Protein AF-A0A8H6M1M1-F1 (afdb_monomer)

pLDDT: mean 76.58, std 13.04, range [40.81, 93.38]

Secondary structure (DSSP, 8-state):
----TT----TTT---PPTT--HHHHHHHHHHHHHHHHHHHHHHHHHHHHHHHHHHHHHHHHH---TTS-HHHHHHHHHHHHHHHHHHHHHHHHHHHHHHHHHH-TT-TTHHHHHHHHTTTSHHHHHHHHHHHHHHHHHHHHHHHHHHHHGGG-TTGGGTTHHHHHHHHHHHH--

Mean predicted aligned error: 11.09 Å

Nearest PDB structures (foldseek):
  1wdz-assembly1_A  TM=4.365E-01  e=2.171E+00  Homo sapiens
  2v0o-assembly2_C  TM=3.452E-01  e=2.414E+00  Homo sapiens

Sequence (175 aa):
MSTLNHLRRDKATGSYKLPNVPPEIYDDYVMETIGIVLGLILYGIAFSLFTSCLRSLFKSLKQNGTVGRSRPKLLHLVYVCLIFAVGTMYSFSGIWILVYLRLEYPMYPGGPLGWEFVHYNWPIMTLGNVGFTLTAWLSDGFMLYRCFVVYNEESRIRTVLILPGLLYLASLSSS

Radius of gyration: 23.01 Å; Cα contacts (8 Å, |Δi|>4): 84; chains: 1; bounding box: 66×28×59 Å

Solvent-accessible surface area (backbone atoms only — not comparable to full-atom values): 10170 Å² total; per-residue (Å²): 145,87,81,75,82,81,72,72,74,49,88,88,70,82,54,92,69,68,87,91,61,58,68,68,53,52,51,52,53,50,54,52,51,51,50,52,52,54,50,50,54,54,48,52,52,52,50,52,53,49,54,51,52,51,51,54,46,54,53,50,55,74,71,46,91,59,81,84,80,46,60,72,61,51,53,54,46,55,52,53,51,49,45,49,53,38,45,50,50,21,55,49,31,53,53,50,51,56,52,49,41,60,72,76,45,74,79,41,78,69,32,73,66,39,48,46,68,75,46,47,85,37,70,57,51,43,45,25,57,51,20,51,52,52,37,51,53,50,51,55,50,50,55,50,50,52,52,52,66,70,47,69,83,44,82,80,58,53,64,64,52,47,57,62,52,49,50,50,54,49,57,66,71,75,109

Foldseek 3Di:
DPDPPLQPDPPPPSDSDRPPADVVLVVVLVVLVVVLVVLVVVLVVLVVVLVVLVVVVVVVCVVDPDPPPCVVSVVVNVLSVVLNVLSVLLSVLSVVLSVCCVPPPSPPVPHSVVVCVVCVVPPSNVSNVVSVLVNVLSVLVVVLVVVCVVCVVPPVCVVVSVVSVVVSVVSVVVD

Organism: NCBI:txid980116

Structure (mmCIF, N/CA/C/O backbone):
data_AF-A0A8H6M1M1-F1
#
_entry.id   AF-A0A8H6M1M1-F1
#
loop_
_atom_site.group_PDB
_atom_site.id
_atom_site.type_symbol
_atom_site.label_atom_id
_atom_site.label_alt_id
_atom_site.label_comp_id
_atom_site.label_asym_id
_atom_site.label_entity_id
_atom_site.label_seq_id
_atom_site.pdbx_PDB_ins_code
_atom_site.Cartn_x
_atom_site.Cartn_y
_atom_site.Cartn_z
_atom_site.occupancy
_atom_site.B_iso_or_equiv
_atom_site.auth_seq_id
_atom_site.auth_comp_id
_atom_site.auth_asym_id
_atom_site.auth_atom_id
_atom_site.pdbx_PDB_model_num
ATOM 1 N N . MET A 1 1 ? 35.465 -15.275 -15.854 1.00 40.81 1 MET A N 1
ATOM 2 C CA . MET A 1 1 ? 35.856 -13.982 -15.245 1.00 40.81 1 MET A CA 1
ATOM 3 C C . MET A 1 1 ? 36.006 -12.932 -16.357 1.00 40.81 1 MET A C 1
ATOM 5 O O . MET A 1 1 ? 37.102 -12.471 -16.621 1.00 40.81 1 MET A O 1
ATOM 9 N N . SER A 1 2 ? 34.925 -12.638 -17.099 1.00 47.69 2 SER A N 1
ATOM 10 C CA . SER A 1 2 ? 34.962 -11.794 -18.318 1.00 47.69 2 SER A CA 1
ATOM 11 C C . SER A 1 2 ? 33.583 -11.188 -18.640 1.00 47.69 2 SER A C 1
ATOM 13 O O . SER A 1 2 ? 33.109 -11.252 -19.768 1.00 47.69 2 SER A O 1
ATOM 15 N N . THR A 1 3 ? 32.894 -10.646 -17.636 1.00 49.25 3 THR A N 1
ATOM 16 C CA . THR A 1 3 ? 31.545 -10.054 -17.787 1.00 49.25 3 THR A CA 1
ATOM 17 C C . THR A 1 3 ? 31.433 -8.640 -17.204 1.00 49.25 3 THR A C 1
ATOM 19 O O . THR A 1 3 ? 30.349 -8.075 -17.164 1.00 49.25 3 THR A O 1
ATOM 22 N N . LEU A 1 4 ? 32.550 -8.022 -16.797 1.00 50.59 4 LEU A N 1
ATOM 23 C CA . LEU A 1 4 ? 32.571 -6.687 -16.172 1.00 50.59 4 LEU A CA 1
ATOM 24 C C . LEU A 1 4 ? 32.959 -5.535 -17.118 1.00 50.59 4 LEU A C 1
ATOM 26 O O . LEU A 1 4 ? 33.019 -4.389 -16.684 1.00 50.59 4 LEU A O 1
ATOM 30 N N . ASN A 1 5 ? 33.188 -5.796 -18.409 1.00 47.62 5 ASN A N 1
ATOM 31 C CA . ASN A 1 5 ? 33.683 -4.777 -19.350 1.00 47.62 5 ASN A CA 1
ATOM 32 C C . ASN A 1 5 ? 32.588 -3.972 -20.076 1.00 47.62 5 ASN A C 1
ATOM 34 O O . ASN A 1 5 ? 32.915 -3.067 -20.840 1.00 47.62 5 ASN A O 1
ATOM 38 N N . HIS A 1 6 ? 31.302 -4.245 -19.831 1.00 50.50 6 HIS A N 1
ATOM 39 C CA . HIS A 1 6 ? 30.196 -3.507 -20.465 1.00 50.50 6 HIS A CA 1
ATOM 40 C C . HIS A 1 6 ? 29.705 -2.298 -19.653 1.00 50.50 6 HIS A C 1
ATOM 42 O O . HIS A 1 6 ? 28.944 -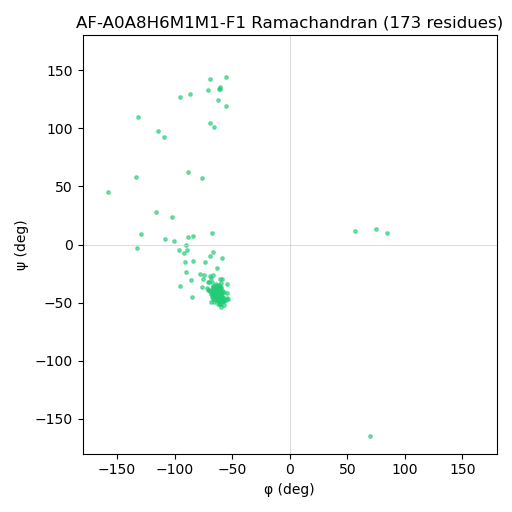1.483 -20.167 1.00 50.50 6 HIS A O 1
ATOM 48 N N . LEU A 1 7 ? 30.194 -2.112 -18.422 1.00 49.62 7 LEU A N 1
ATOM 49 C CA . LEU A 1 7 ? 29.954 -0.910 -17.618 1.00 49.62 7 LEU A CA 1
ATOM 50 C C . LEU A 1 7 ? 31.027 0.148 -17.922 1.00 49.62 7 LEU A C 1
ATOM 52 O O . LEU A 1 7 ? 31.831 0.520 -17.064 1.00 49.62 7 LEU A O 1
ATOM 56 N N . ARG A 1 8 ? 31.085 0.620 -19.175 1.00 49.84 8 ARG A N 1
ATOM 57 C CA . ARG A 1 8 ? 31.913 1.779 -19.534 1.00 49.84 8 ARG A CA 1
ATOM 58 C C . ARG A 1 8 ? 31.332 2.999 -18.812 1.00 49.84 8 ARG A C 1
ATOM 60 O O . ARG A 1 8 ? 30.321 3.541 -19.233 1.00 49.84 8 ARG A O 1
ATOM 67 N N . ARG A 1 9 ? 31.964 3.406 -17.703 1.00 43.25 9 ARG A N 1
ATOM 68 C CA . ARG A 1 9 ? 31.647 4.660 -17.001 1.00 43.25 9 ARG A CA 1
ATOM 69 C C . ARG A 1 9 ? 31.749 5.829 -17.978 1.00 43.25 9 ARG A C 1
ATOM 71 O O . ARG A 1 9 ? 32.854 6.125 -18.440 1.00 43.25 9 ARG A O 1
ATOM 78 N N . ASP A 1 10 ? 30.655 6.552 -18.186 1.00 47.62 10 ASP A N 1
ATOM 79 C CA . ASP A 1 10 ? 30.733 7.920 -18.685 1.00 47.62 10 ASP A CA 1
ATOM 80 C C . ASP A 1 10 ? 31.330 8.800 -17.585 1.00 47.62 10 ASP A C 1
ATOM 82 O O . ASP A 1 10 ? 30.708 9.120 -16.568 1.00 47.62 10 ASP A O 1
ATOM 86 N N . LYS A 1 11 ? 32.603 9.157 -17.770 1.00 48.34 11 LYS A N 1
ATOM 87 C CA . LYS A 1 11 ? 33.399 9.918 -16.796 1.00 48.34 11 LYS A CA 1
ATOM 88 C C . LYS A 1 11 ? 32.905 11.360 -16.588 1.00 48.34 11 LYS A C 1
ATOM 90 O O . LYS A 1 11 ? 33.425 12.031 -15.706 1.00 48.34 11 LYS A O 1
ATOM 95 N N . ALA A 1 12 ? 31.922 11.824 -17.361 1.00 54.19 12 ALA A N 1
ATOM 96 C CA . ALA A 1 12 ? 31.403 13.190 -17.299 1.00 54.19 12 ALA A CA 1
ATOM 97 C C . ALA A 1 12 ? 30.235 13.381 -16.310 1.00 54.19 12 ALA A C 1
ATOM 99 O O . ALA A 1 12 ? 30.027 14.491 -15.836 1.00 54.19 12 ALA A O 1
ATOM 100 N N . THR A 1 13 ? 29.481 12.328 -15.976 1.00 51.16 13 THR A N 1
ATOM 101 C CA . THR A 1 13 ? 28.237 12.450 -15.181 1.00 51.16 13 THR A CA 1
ATOM 102 C C . THR A 1 13 ? 28.130 11.462 -14.023 1.00 51.16 13 THR A C 1
ATOM 104 O O . THR A 1 13 ? 27.149 11.506 -13.283 1.00 51.16 13 THR A O 1
ATOM 107 N N . GLY A 1 14 ? 29.095 10.546 -13.856 1.00 50.59 14 GLY A N 1
ATOM 108 C CA . GLY A 1 14 ? 29.078 9.541 -12.780 1.00 50.59 14 GLY A CA 1
ATOM 109 C C . GLY A 1 14 ? 27.824 8.653 -12.766 1.00 50.59 14 GLY A C 1
ATOM 110 O O . GLY A 1 14 ? 27.587 7.944 -11.793 1.00 50.59 14 GLY A O 1
ATOM 111 N N . SER A 1 15 ? 27.014 8.706 -13.826 1.00 52.22 15 SER A N 1
ATOM 112 C CA . SER A 1 15 ? 25.695 8.091 -13.890 1.00 52.22 15 SER A CA 1
ATOM 113 C C . SER A 1 15 ? 25.790 6.717 -14.534 1.00 52.22 15 SER A C 1
ATOM 115 O O . SER A 1 15 ? 26.299 6.573 -15.644 1.00 52.22 15 SER A O 1
ATOM 117 N N . TYR A 1 16 ? 25.256 5.707 -13.851 1.00 55.97 16 TYR A N 1
ATOM 118 C CA . TYR A 1 16 ? 25.101 4.345 -14.362 1.00 55.97 16 TYR A CA 1
ATOM 119 C C . TYR A 1 16 ? 23.918 4.265 -15.339 1.00 55.97 16 TYR A C 1
ATOM 121 O O . TYR A 1 16 ? 22.963 3.521 -15.122 1.00 55.97 16 TYR A O 1
ATOM 129 N N . LYS A 1 17 ? 23.941 5.072 -16.406 1.00 60.94 17 LYS A N 1
ATOM 130 C CA . LYS A 1 17 ? 22.958 4.948 -17.485 1.00 60.94 17 LYS A CA 1
ATOM 131 C C . LYS A 1 17 ? 23.254 3.667 -18.263 1.00 60.94 17 LYS A C 1
ATOM 133 O O . LYS A 1 17 ? 24.407 3.386 -18.588 1.00 60.94 17 LYS A O 1
ATOM 138 N N . LEU A 1 18 ? 22.219 2.869 -18.525 1.00 61.91 18 LEU A N 1
ATOM 139 C CA . LEU A 1 18 ? 22.353 1.701 -19.394 1.00 61.91 18 LEU A CA 1
ATOM 140 C C . LEU A 1 18 ? 22.769 2.181 -20.799 1.00 61.91 18 LEU A C 1
ATOM 142 O O . LEU A 1 18 ? 22.172 3.140 -21.297 1.00 61.91 18 LEU A O 1
ATOM 146 N N . PRO A 1 19 ? 23.764 1.549 -21.447 1.00 62.16 19 PRO A N 1
ATOM 147 C CA . PRO A 1 19 ? 24.148 1.915 -22.804 1.00 62.16 19 PRO A CA 1
ATOM 148 C C . PRO A 1 19 ? 22.961 1.709 -23.758 1.00 62.16 19 PRO A C 1
ATOM 150 O O . PRO A 1 19 ? 22.323 0.660 -23.712 1.00 62.16 19 PRO A O 1
ATOM 153 N N . ASN A 1 20 ? 22.707 2.674 -24.648 1.00 66.81 20 ASN A N 1
ATOM 154 C CA . ASN A 1 20 ? 21.708 2.619 -25.732 1.00 66.81 20 ASN A CA 1
ATOM 155 C C . ASN A 1 20 ? 20.221 2.766 -25.347 1.00 66.81 20 ASN A C 1
ATOM 157 O O . ASN A 1 20 ? 19.370 2.525 -26.200 1.00 66.81 20 ASN A O 1
ATOM 161 N N . VAL A 1 21 ? 19.887 3.198 -24.126 1.00 70.38 21 VAL A N 1
ATOM 162 C CA . VAL A 1 21 ? 18.492 3.517 -23.762 1.00 70.38 21 VAL A CA 1
ATOM 163 C C . VAL A 1 21 ? 18.168 4.972 -24.145 1.00 70.38 21 VAL A C 1
ATOM 165 O O . VAL A 1 21 ? 18.939 5.864 -23.772 1.00 70.38 21 VAL A O 1
ATOM 168 N N . PRO A 1 22 ? 17.058 5.245 -24.864 1.00 76.31 22 PRO A N 1
ATOM 169 C CA . PRO A 1 22 ? 16.598 6.605 -25.139 1.00 76.31 22 PRO A CA 1
ATOM 170 C C . PRO A 1 22 ? 16.413 7.404 -23.840 1.00 76.31 22 PRO A C 1
ATOM 172 O O . PRO A 1 22 ? 15.967 6.834 -22.840 1.00 76.31 22 PRO A O 1
ATOM 175 N N . PRO A 1 23 ? 16.712 8.715 -23.827 1.00 73.69 23 PRO A N 1
ATOM 176 C CA . PRO A 1 23 ? 16.559 9.538 -22.628 1.00 73.69 23 PRO A CA 1
ATOM 177 C C . PRO A 1 23 ? 15.114 9.562 -22.105 1.00 73.69 23 PRO A C 1
ATOM 179 O O . PRO A 1 23 ? 14.927 9.539 -20.897 1.00 73.69 23 PRO A O 1
ATOM 182 N N . GLU A 1 24 ? 14.118 9.497 -22.993 1.00 76.81 24 GLU A N 1
ATOM 183 C CA . GLU A 1 24 ? 12.690 9.465 -22.636 1.00 76.81 24 GLU A CA 1
ATOM 184 C C . GLU A 1 24 ? 12.345 8.257 -21.752 1.00 76.81 24 GLU A C 1
ATOM 186 O O . GLU A 1 24 ? 11.813 8.409 -20.659 1.00 76.81 24 GLU A O 1
ATOM 191 N N . ILE A 1 25 ? 12.768 7.058 -22.163 1.00 76.88 25 ILE A N 1
ATOM 192 C CA . ILE A 1 25 ? 12.544 5.825 -21.397 1.00 76.88 25 ILE A CA 1
ATOM 193 C C . ILE A 1 25 ? 13.280 5.879 -20.048 1.00 76.88 25 ILE A C 1
ATOM 195 O O . ILE A 1 25 ? 12.819 5.331 -19.049 1.00 76.88 25 ILE A O 1
ATOM 199 N N . TYR A 1 26 ? 14.451 6.520 -19.999 1.00 77.81 26 TYR A N 1
ATOM 200 C CA . TYR A 1 26 ? 15.200 6.671 -18.754 1.00 77.81 26 TYR A CA 1
ATOM 201 C C . TYR A 1 26 ? 14.466 7.558 -17.743 1.00 77.81 26 TYR A C 1
ATOM 203 O O . TYR A 1 26 ? 14.431 7.211 -16.561 1.00 77.81 26 TYR A O 1
ATOM 211 N N . ASP A 1 27 ? 13.887 8.668 -18.199 1.00 81.50 27 ASP A N 1
ATOM 212 C CA . ASP A 1 27 ? 13.136 9.580 -17.341 1.00 81.50 27 ASP A CA 1
ATOM 213 C C . ASP A 1 27 ? 11.876 8.898 -16.782 1.00 81.5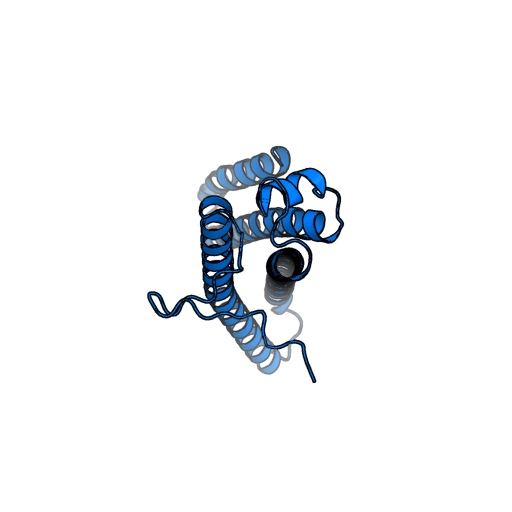0 27 ASP A C 1
ATOM 215 O O . ASP A 1 27 ? 11.604 9.034 -15.586 1.00 81.50 27 ASP A O 1
ATOM 219 N N . ASP A 1 28 ? 11.201 8.055 -17.573 1.00 80.94 28 ASP A N 1
ATOM 220 C CA . ASP A 1 28 ? 10.067 7.239 -17.109 1.00 80.94 28 ASP A CA 1
ATOM 221 C C . ASP A 1 28 ? 10.453 6.333 -15.927 1.00 80.94 28 ASP A C 1
ATOM 223 O O . ASP A 1 28 ? 9.806 6.354 -14.878 1.00 80.94 28 ASP A O 1
ATOM 227 N N . TYR A 1 29 ? 11.569 5.600 -16.038 1.00 81.69 29 TYR A N 1
ATOM 228 C CA . TYR A 1 29 ? 12.062 4.751 -14.945 1.00 81.69 29 TYR A CA 1
ATOM 229 C C . TYR A 1 29 ? 12.404 5.547 -13.679 1.00 81.69 29 TYR A C 1
ATOM 231 O O . TYR A 1 29 ? 12.233 5.048 -12.563 1.00 81.69 29 TYR A O 1
ATOM 239 N N . VAL A 1 30 ? 12.934 6.765 -13.830 1.00 84.56 30 VAL A N 1
ATOM 240 C CA . VAL A 1 30 ? 13.262 7.629 -12.689 1.00 84.56 30 VAL A CA 1
ATOM 241 C C . VAL A 1 30 ? 11.984 8.062 -11.976 1.00 84.56 30 VAL A C 1
ATOM 243 O O . VAL A 1 30 ? 11.915 7.944 -10.751 1.00 84.56 30 VAL A O 1
ATOM 246 N N . MET A 1 31 ? 10.969 8.505 -12.719 1.00 85.12 31 MET A N 1
ATOM 247 C CA . MET A 1 31 ? 9.690 8.931 -12.144 1.00 85.12 31 MET A CA 1
ATOM 248 C C . MET A 1 31 ? 8.975 7.780 -11.430 1.00 85.12 31 MET A C 1
ATOM 250 O O . MET A 1 31 ? 8.512 7.954 -10.301 1.00 85.12 31 MET A O 1
ATOM 254 N N . GLU A 1 32 ? 8.960 6.590 -12.031 1.00 85.19 32 GLU A N 1
ATOM 255 C CA . GLU A 1 32 ? 8.373 5.390 -11.430 1.00 85.19 32 GLU A CA 1
ATOM 256 C C . GLU A 1 32 ? 9.100 4.997 -10.134 1.00 85.19 32 GLU A C 1
ATOM 258 O O . GLU A 1 32 ? 8.476 4.784 -9.092 1.00 85.19 32 GLU A O 1
ATOM 263 N N . THR A 1 33 ? 10.437 5.007 -10.152 1.00 87.69 33 THR A N 1
ATOM 264 C CA . THR A 1 33 ? 11.248 4.695 -8.966 1.00 87.69 33 THR A CA 1
ATOM 265 C C . THR A 1 33 ? 10.985 5.686 -7.832 1.00 87.69 33 THR A C 1
ATOM 267 O O . THR A 1 33 ? 10.814 5.279 -6.681 1.00 87.69 33 THR A O 1
ATOM 270 N N . ILE A 1 34 ? 10.926 6.988 -8.134 1.00 90.75 34 ILE A N 1
ATOM 271 C CA . ILE A 1 34 ? 10.617 8.025 -7.139 1.00 90.75 34 ILE A CA 1
ATOM 272 C C . ILE A 1 34 ? 9.223 7.792 -6.546 1.00 90.75 34 ILE A C 1
ATOM 274 O O . ILE A 1 34 ? 9.065 7.859 -5.325 1.00 90.75 34 ILE A O 1
ATOM 278 N N . GLY A 1 35 ? 8.234 7.463 -7.381 1.00 88.06 35 GLY A N 1
ATOM 279 C CA . GLY A 1 35 ? 6.876 7.143 -6.945 1.00 88.06 35 GLY A CA 1
ATOM 280 C C . GLY A 1 35 ? 6.828 5.971 -5.963 1.00 88.06 35 GLY A C 1
ATOM 281 O O . GLY A 1 35 ? 6.237 6.091 -4.888 1.00 88.06 35 GLY A O 1
ATOM 282 N N . ILE A 1 36 ? 7.512 4.865 -6.273 1.00 89.19 36 ILE A N 1
ATOM 283 C CA . ILE A 1 36 ? 7.561 3.686 -5.394 1.00 89.19 36 ILE A CA 1
ATOM 284 C C . ILE A 1 36 ? 8.299 3.988 -4.083 1.00 89.19 36 ILE A C 1
ATOM 286 O O . ILE A 1 36 ? 7.849 3.566 -3.016 1.00 89.19 36 ILE A O 1
ATOM 290 N N . VAL A 1 37 ? 9.391 4.759 -4.116 1.00 91.69 37 VAL A N 1
ATOM 291 C CA . VAL A 1 37 ? 10.116 5.168 -2.898 1.00 91.69 37 VAL A CA 1
ATOM 292 C C . VAL A 1 37 ? 9.245 6.052 -2.003 1.00 91.69 37 VAL A C 1
ATOM 294 O O . VAL A 1 37 ? 9.190 5.831 -0.792 1.00 91.69 37 VAL A O 1
ATOM 297 N N . LEU A 1 38 ? 8.520 7.016 -2.577 1.00 92.44 38 LEU A N 1
ATOM 298 C CA . LEU A 1 38 ? 7.556 7.830 -1.832 1.00 92.44 38 LEU A CA 1
ATOM 299 C C . LEU A 1 38 ? 6.439 6.964 -1.234 1.00 92.44 38 LEU A C 1
ATOM 301 O O . LEU A 1 38 ? 6.114 7.108 -0.053 1.00 92.44 38 LEU A O 1
ATOM 305 N N . GLY A 1 39 ? 5.908 6.017 -2.011 1.00 88.81 39 GLY A N 1
ATOM 306 C CA . GLY A 1 39 ? 4.931 5.035 -1.542 1.00 88.81 39 GLY A CA 1
ATOM 307 C C . GLY A 1 39 ? 5.446 4.206 -0.362 1.00 88.81 39 GLY A C 1
ATOM 308 O O . GLY A 1 39 ? 4.727 4.018 0.618 1.00 88.81 39 GLY A O 1
ATOM 309 N N . LEU A 1 40 ? 6.714 3.787 -0.391 1.00 89.25 40 LEU A N 1
ATOM 310 C CA . LEU A 1 40 ? 7.348 3.038 0.698 1.00 89.25 40 LEU A CA 1
ATOM 311 C C . LEU A 1 40 ? 7.506 3.855 1.981 1.00 89.25 40 LEU A C 1
ATOM 313 O O . LEU A 1 40 ? 7.304 3.325 3.076 1.00 89.25 40 LEU A O 1
ATOM 317 N N . ILE A 1 41 ? 7.828 5.145 1.867 1.00 93.38 41 ILE A N 1
ATOM 318 C CA . ILE A 1 41 ? 7.897 6.046 3.025 1.00 93.38 41 ILE A CA 1
ATOM 319 C C . ILE A 1 41 ? 6.518 6.145 3.686 1.00 93.38 41 ILE A C 1
ATOM 321 O O . ILE A 1 41 ? 6.396 5.972 4.902 1.00 93.38 41 ILE A O 1
ATOM 325 N N . LEU A 1 42 ? 5.467 6.356 2.889 1.00 89.12 42 LEU A N 1
ATOM 326 C CA . LEU A 1 42 ? 4.090 6.410 3.383 1.00 89.12 42 LEU A CA 1
ATOM 327 C C . LEU A 1 42 ? 3.646 5.071 3.990 1.00 89.12 42 LEU A C 1
ATOM 329 O O . LEU A 1 42 ? 3.018 5.048 5.052 1.00 89.12 42 LEU A O 1
ATOM 333 N N . TYR A 1 43 ? 4.038 3.950 3.383 1.00 89.31 43 TYR A N 1
ATOM 334 C CA . TYR A 1 43 ? 3.801 2.615 3.928 1.00 89.31 43 TYR A CA 1
ATOM 335 C C . TYR A 1 43 ? 4.466 2.422 5.303 1.00 89.31 43 TYR A C 1
ATOM 337 O O . TYR A 1 43 ? 3.862 1.845 6.208 1.00 89.31 43 TYR A O 1
ATOM 345 N N . GLY A 1 44 ? 5.665 2.973 5.521 1.00 89.56 44 GLY A N 1
ATOM 346 C CA . GLY A 1 44 ? 6.328 2.964 6.831 1.00 89.56 44 GLY A CA 1
ATOM 347 C C . GLY A 1 44 ? 5.540 3.702 7.925 1.00 89.56 44 GLY A C 1
ATOM 348 O O . GLY A 1 44 ? 5.479 3.252 9.077 1.00 89.56 44 GLY A O 1
ATOM 349 N N . ILE A 1 45 ? 4.869 4.803 7.571 1.00 90.81 45 ILE A N 1
ATOM 350 C CA . ILE A 1 45 ? 3.971 5.524 8.488 1.00 90.81 45 ILE A CA 1
ATOM 351 C C . ILE A 1 45 ? 2.764 4.642 8.828 1.00 90.81 45 ILE A C 1
ATOM 353 O O . ILE A 1 45 ? 2.436 4.471 10.006 1.00 90.81 45 ILE A O 1
ATOM 357 N N . ALA A 1 46 ? 2.148 4.017 7.820 1.00 87.69 46 ALA A N 1
ATOM 358 C CA . ALA A 1 46 ? 1.038 3.087 8.021 1.00 87.69 46 ALA A CA 1
ATOM 359 C C . ALA A 1 46 ? 1.437 1.900 8.920 1.00 87.69 46 ALA A C 1
ATOM 361 O O . ALA A 1 46 ? 0.701 1.537 9.841 1.00 87.69 46 ALA A O 1
A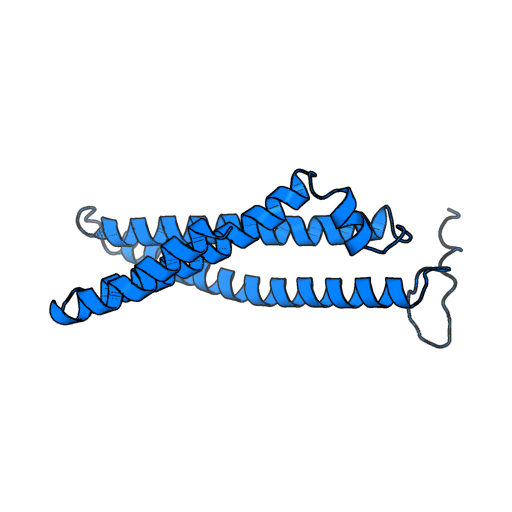TOM 362 N N . PHE A 1 47 ? 2.644 1.355 8.742 1.00 90.31 47 PHE A N 1
ATOM 363 C CA . PHE A 1 47 ? 3.198 0.309 9.604 1.00 90.31 47 PHE A CA 1
ATOM 364 C C . PHE A 1 47 ? 3.380 0.770 11.061 1.00 90.31 47 PHE A C 1
ATOM 366 O O . PHE A 1 47 ? 3.085 0.039 12.011 1.00 90.31 47 PHE A O 1
ATOM 373 N N . SER A 1 48 ? 3.814 2.010 11.273 1.00 92.44 48 SER A N 1
ATOM 374 C CA . SER A 1 48 ? 3.954 2.582 12.619 1.00 92.44 48 SER A CA 1
ATOM 375 C C . SER A 1 48 ? 2.598 2.729 13.325 1.00 92.44 48 SER A C 1
ATOM 377 O O . SER A 1 48 ? 2.471 2.440 14.521 1.00 92.44 48 SER A O 1
ATOM 379 N N . LEU A 1 49 ? 1.549 3.103 12.586 1.00 85.75 49 LEU A N 1
ATOM 380 C CA . LEU A 1 49 ? 0.177 3.141 13.103 1.00 85.75 49 LEU A CA 1
ATOM 381 C C . LEU A 1 49 ? -0.341 1.735 13.430 1.00 85.75 49 LEU A C 1
ATOM 383 O O . LEU A 1 49 ? -0.925 1.531 14.499 1.00 85.75 49 LEU A O 1
ATOM 387 N N . PHE A 1 50 ? -0.062 0.758 12.562 1.00 89.06 50 PHE A N 1
ATOM 388 C CA . PHE A 1 50 ? -0.398 -0.649 12.779 1.00 89.06 50 PHE A CA 1
ATOM 389 C C . PHE A 1 50 ? 0.216 -1.178 14.081 1.00 89.06 50 PHE A C 1
ATOM 391 O O . PHE A 1 50 ? -0.495 -1.685 14.952 1.00 89.06 50 PHE A O 1
ATOM 398 N N . THR A 1 51 ? 1.524 -0.987 14.274 1.00 89.25 51 THR A N 1
ATOM 399 C CA . THR A 1 51 ? 2.217 -1.437 15.493 1.00 89.25 51 THR A CA 1
ATOM 400 C C . THR A 1 51 ? 1.711 -0.727 16.751 1.00 89.25 51 THR A C 1
ATOM 402 O O . THR A 1 51 ? 1.589 -1.356 17.804 1.00 89.25 51 THR A O 1
ATOM 405 N N . SER A 1 52 ? 1.355 0.556 16.658 1.00 88.50 52 SER A N 1
ATOM 406 C CA . SER A 1 52 ? 0.767 1.313 17.769 1.00 88.50 52 SER A CA 1
ATOM 407 C C . SER A 1 52 ? -0.606 0.764 18.175 1.00 88.50 52 SER A C 1
ATOM 409 O O . SER A 1 52 ? -0.862 0.550 19.365 1.00 88.50 52 SER A O 1
ATOM 411 N N . CYS A 1 53 ? -1.463 0.455 17.197 1.00 83.94 53 CYS A N 1
ATOM 412 C CA . CYS A 1 53 ? -2.762 -0.181 17.433 1.00 83.94 53 CYS A CA 1
ATOM 413 C C . CYS A 1 53 ? -2.598 -1.573 18.055 1.00 83.94 53 CYS A C 1
ATOM 415 O O . CYS A 1 53 ? -3.266 -1.899 19.039 1.00 83.94 53 CYS A O 1
ATOM 417 N N . LEU A 1 54 ? -1.650 -2.359 17.540 1.00 84.94 54 LEU A N 1
ATOM 418 C CA . LEU A 1 54 ? -1.344 -3.696 18.035 1.00 84.94 54 LEU A CA 1
ATOM 419 C C . LEU A 1 54 ? -0.886 -3.659 19.504 1.00 84.94 54 LEU A C 1
ATOM 421 O O . LEU A 1 54 ? -1.403 -4.400 20.340 1.00 84.94 54 LEU A O 1
ATOM 425 N N . ARG A 1 55 ? 0.026 -2.741 19.856 1.00 86.88 55 ARG A N 1
ATOM 426 C CA . ARG A 1 55 ? 0.491 -2.541 21.242 1.00 86.88 55 ARG A CA 1
ATOM 427 C C . ARG A 1 55 ? -0.645 -2.133 22.178 1.00 86.88 55 ARG A C 1
ATOM 429 O O . ARG A 1 55 ? -0.747 -2.672 23.280 1.00 86.88 55 ARG A O 1
ATOM 436 N N . SER A 1 56 ? -1.500 -1.203 21.751 1.00 80.62 56 SER A N 1
ATOM 437 C CA . SER A 1 56 ? -2.662 -0.754 22.530 1.00 80.62 56 SER A CA 1
ATOM 438 C C . SER A 1 56 ? -3.640 -1.901 22.808 1.00 80.62 56 SER A C 1
ATOM 440 O O . SER A 1 56 ? -4.147 -2.046 23.929 1.00 80.62 56 SER A O 1
ATOM 442 N N . LEU A 1 57 ? -3.844 -2.781 21.823 1.00 76.19 57 LEU A N 1
ATOM 443 C CA . LEU A 1 57 ? -4.663 -3.972 21.997 1.00 76.19 57 LEU A CA 1
ATOM 444 C C . LEU A 1 57 ? -4.015 -4.974 22.952 1.00 76.19 57 LEU A C 1
ATOM 446 O O . LEU A 1 57 ? -4.682 -5.416 23.882 1.00 76.19 57 LEU A O 1
ATOM 450 N N . PHE A 1 58 ? -2.736 -5.312 22.771 1.00 80.69 58 PHE A N 1
ATOM 451 C CA . PHE A 1 58 ? -2.043 -6.240 23.671 1.00 80.69 58 PHE A CA 1
ATOM 452 C C . PHE A 1 58 ? -2.047 -5.741 25.117 1.00 80.69 58 PHE A C 1
ATOM 454 O O . PHE A 1 58 ? -2.279 -6.522 26.040 1.00 80.69 58 PHE A O 1
ATOM 461 N N . LYS A 1 59 ? -1.878 -4.430 25.327 1.00 81.00 59 LYS A N 1
ATOM 462 C CA . LYS A 1 59 ? -2.013 -3.810 26.651 1.00 81.00 59 LYS A CA 1
ATOM 463 C C . LYS A 1 59 ? -3.436 -3.956 27.201 1.00 81.00 59 LYS A C 1
ATOM 465 O O . LYS A 1 59 ? -3.599 -4.339 28.356 1.00 81.00 59 LYS A O 1
ATOM 470 N N . SER A 1 60 ? -4.452 -3.722 26.368 1.00 70.56 60 SER A N 1
ATOM 471 C CA . SER A 1 60 ? -5.866 -3.884 26.740 1.00 70.56 60 SER A CA 1
ATOM 472 C C . SER A 1 60 ? -6.236 -5.340 27.058 1.00 70.56 60 SER A C 1
ATOM 474 O O . SER A 1 60 ? -6.997 -5.579 27.990 1.00 70.56 60 SER A O 1
ATOM 476 N N . LEU A 1 61 ? -5.689 -6.310 26.318 1.00 71.25 61 LEU A N 1
ATOM 477 C CA . LEU A 1 61 ? -5.884 -7.745 26.548 1.00 71.25 61 LEU A CA 1
ATOM 478 C C . LEU A 1 61 ? -5.203 -8.206 27.839 1.00 71.25 61 LEU A C 1
ATOM 480 O O . LEU A 1 61 ? -5.785 -8.973 28.596 1.00 71.25 61 LEU A O 1
ATOM 484 N N . LYS A 1 62 ? -3.996 -7.700 28.124 1.00 75.81 62 LYS A N 1
ATOM 485 C CA . LYS A 1 62 ? -3.266 -8.012 29.360 1.00 75.81 62 LYS A CA 1
ATOM 486 C C . LYS A 1 62 ? -3.945 -7.432 30.608 1.00 75.81 62 LYS A C 1
ATOM 488 O O . LYS A 1 62 ? -3.839 -8.022 31.675 1.00 75.81 62 LYS A O 1
ATOM 493 N N . GLN A 1 63 ? -4.611 -6.280 30.490 1.00 69.12 63 GLN A N 1
ATOM 494 C CA . GLN A 1 63 ? -5.281 -5.610 31.614 1.00 69.12 63 GLN A CA 1
ATOM 495 C C . GLN A 1 63 ? -6.715 -6.105 31.868 1.00 69.12 63 GLN A C 1
ATOM 497 O O . GLN A 1 63 ? -7.142 -6.113 33.018 1.00 69.12 63 GLN A O 1
ATOM 502 N N . ASN A 1 64 ? -7.448 -6.550 30.841 1.00 55.97 64 ASN A N 1
ATOM 503 C CA . ASN A 1 64 ? -8.823 -7.040 30.984 1.00 55.97 64 ASN A CA 1
ATOM 504 C C . ASN A 1 64 ? -8.901 -8.561 30.784 1.00 55.97 64 ASN A C 1
ATOM 506 O O . ASN A 1 64 ? -9.149 -9.036 29.678 1.00 55.97 64 ASN A O 1
ATOM 510 N N . GLY A 1 65 ? -8.808 -9.325 31.877 1.00 56.16 65 GLY A N 1
ATOM 511 C CA . GLY A 1 65 ? -9.138 -10.760 31.921 1.00 56.16 65 GLY A CA 1
ATOM 512 C C . GLY A 1 65 ? -10.633 -11.088 31.738 1.00 56.16 65 GLY A C 1
ATOM 513 O O . GLY A 1 65 ? -11.048 -12.222 31.955 1.00 56.16 65 GLY A O 1
ATOM 514 N N . THR A 1 66 ? -11.469 -10.118 31.356 1.00 47.88 66 THR A N 1
ATOM 515 C CA . THR A 1 66 ? -12.920 -10.266 31.179 1.00 47.88 66 THR A CA 1
ATOM 516 C C . THR A 1 66 ? -13.309 -10.078 29.709 1.00 47.88 66 THR A C 1
ATOM 518 O O . THR A 1 66 ? -13.486 -8.978 29.187 1.00 47.88 66 THR A O 1
ATOM 521 N N . VAL A 1 67 ? -13.469 -11.216 29.033 1.00 54.12 67 VAL A N 1
ATOM 522 C CA . VAL A 1 67 ? -13.718 -11.413 27.589 1.00 54.12 67 VAL A CA 1
ATOM 523 C C . VAL A 1 67 ? -14.997 -10.720 27.059 1.00 54.12 67 VAL A C 1
ATOM 525 O O . VAL A 1 67 ? -15.177 -10.567 25.852 1.00 54.12 67 VAL A O 1
ATOM 528 N N . GLY A 1 68 ? -15.878 -10.221 27.933 1.00 51.03 68 GLY A N 1
ATOM 529 C CA . GLY A 1 68 ? -17.202 -9.707 27.559 1.00 51.03 68 GLY A CA 1
ATOM 530 C C . GLY A 1 68 ? -17.247 -8.330 26.876 1.00 51.03 68 GLY A C 1
ATOM 531 O O . GLY A 1 68 ? -18.137 -8.101 26.062 1.00 51.03 68 GLY A O 1
ATOM 532 N N . ARG A 1 69 ? -16.305 -7.408 27.151 1.00 52.19 69 ARG A N 1
ATOM 533 C CA . ARG A 1 69 ? -16.390 -5.993 26.694 1.00 52.19 69 ARG A CA 1
ATOM 534 C C . ARG A 1 69 ? -15.402 -5.612 25.577 1.00 52.19 69 ARG A C 1
ATOM 536 O O . ARG A 1 69 ? -15.354 -4.458 25.159 1.00 52.19 69 ARG A O 1
ATOM 543 N N . SER A 1 70 ? -14.639 -6.582 25.064 1.00 57.94 70 SER A N 1
ATOM 544 C CA . SER A 1 70 ? -13.558 -6.372 24.078 1.00 57.94 70 SER A CA 1
ATOM 545 C C . SER A 1 70 ? -13.951 -6.597 22.611 1.00 57.94 70 SER A C 1
ATOM 547 O O . SER A 1 70 ? -13.148 -6.315 21.725 1.00 57.94 70 SER A O 1
ATOM 549 N N . ARG A 1 71 ? -15.176 -7.057 22.318 1.00 63.97 71 ARG A N 1
ATOM 550 C CA . ARG A 1 71 ? -15.632 -7.358 20.944 1.00 63.97 71 ARG A CA 1
ATOM 551 C C . ARG A 1 71 ? -15.462 -6.205 19.932 1.00 63.97 71 ARG A C 1
ATOM 553 O O . ARG A 1 71 ? -14.892 -6.468 18.876 1.00 63.97 71 ARG A O 1
ATOM 560 N N . PRO A 1 72 ? -15.840 -4.940 20.220 1.00 69.25 72 PRO A N 1
ATOM 561 C CA . PRO A 1 72 ? -15.657 -3.856 19.246 1.00 69.25 72 PRO A CA 1
ATOM 562 C C . PRO A 1 72 ? -14.177 -3.515 19.003 1.00 69.25 72 PRO A C 1
ATOM 564 O O . PRO A 1 72 ? -13.803 -3.124 17.901 1.00 69.25 72 PRO A O 1
ATOM 567 N N . LYS A 1 73 ? -13.308 -3.722 20.002 1.00 72.31 73 LYS A N 1
ATOM 568 C CA . LYS A 1 73 ? -11.856 -3.507 19.871 1.00 72.31 73 LYS A CA 1
ATOM 569 C C . LYS A 1 73 ? -11.200 -4.581 19.002 1.00 72.31 73 LYS A C 1
ATOM 571 O O . LYS A 1 73 ? -10.301 -4.273 18.228 1.00 72.31 73 LYS A O 1
ATOM 576 N N . LEU A 1 74 ? -11.666 -5.826 19.122 1.00 74.81 74 LEU A N 1
ATOM 577 C CA . LEU A 1 74 ? -11.195 -6.940 18.303 1.00 74.81 74 LEU A CA 1
ATOM 578 C C . LEU A 1 74 ? -11.600 -6.755 16.833 1.00 74.81 74 LEU A C 1
ATOM 580 O O . LEU A 1 74 ? -10.761 -6.918 15.956 1.00 74.81 74 LEU A O 1
ATOM 584 N N . LEU A 1 75 ? -12.851 -6.359 16.571 1.00 78.44 75 LEU A N 1
ATOM 585 C CA . LEU A 1 75 ? -13.328 -6.080 15.210 1.00 78.44 75 LEU A CA 1
ATOM 586 C C . LEU A 1 75 ? -12.515 -4.966 14.541 1.00 78.44 75 LEU A C 1
ATOM 588 O O . LEU A 1 75 ? -12.097 -5.114 13.397 1.00 78.44 75 LEU A O 1
ATOM 592 N N . HIS A 1 76 ? -12.217 -3.892 15.277 1.00 79.19 76 HIS A N 1
ATOM 593 C CA . HIS A 1 76 ? -11.363 -2.818 14.776 1.00 79.19 76 HIS A CA 1
ATOM 594 C C . HIS A 1 76 ? -9.944 -3.305 14.446 1.00 79.19 76 HIS A C 1
ATOM 596 O O . HIS A 1 76 ? -9.378 -2.903 13.436 1.00 79.19 76 HIS A O 1
ATOM 602 N N . LEU A 1 77 ? -9.377 -4.210 15.252 1.00 80.12 77 LEU A N 1
ATOM 603 C CA . LEU A 1 77 ? -8.069 -4.792 14.956 1.00 80.12 77 LEU A CA 1
ATOM 604 C C . LEU A 1 77 ? -8.100 -5.645 13.687 1.00 80.12 77 LEU A C 1
ATOM 606 O O . LEU A 1 77 ? -7.242 -5.468 12.831 1.00 80.12 77 LEU A O 1
ATOM 610 N N . VAL A 1 78 ? -9.071 -6.556 13.564 1.00 83.88 78 VAL A N 1
ATOM 611 C CA . VAL A 1 78 ? -9.206 -7.412 12.374 1.00 83.88 78 VAL A CA 1
ATOM 612 C C . VAL A 1 78 ? -9.282 -6.547 11.118 1.00 83.88 78 VAL A C 1
ATOM 614 O O . VAL A 1 78 ? -8.603 -6.831 10.136 1.00 83.88 78 VAL A O 1
ATOM 617 N N . TYR A 1 79 ? -10.026 -5.444 11.188 1.00 84.88 79 TYR A N 1
ATOM 618 C CA . TYR A 1 79 ? -10.136 -4.485 10.098 1.00 84.88 79 TYR A CA 1
ATOM 619 C C . TYR A 1 79 ? -8.793 -3.829 9.732 1.00 84.88 79 TYR A C 1
ATOM 621 O O . TYR A 1 79 ? -8.407 -3.807 8.566 1.00 84.88 79 TYR A O 1
ATOM 629 N N . VAL A 1 80 ? -8.037 -3.350 10.724 1.00 85.31 80 VAL A N 1
ATOM 630 C CA . VAL A 1 80 ? -6.718 -2.739 10.490 1.00 85.31 80 VAL A CA 1
ATOM 631 C C . VAL A 1 80 ? -5.703 -3.773 9.973 1.00 85.31 80 VAL A C 1
ATOM 633 O O . VAL A 1 80 ? -4.901 -3.450 9.100 1.00 85.31 80 VAL A O 1
ATOM 636 N N . CYS A 1 81 ? -5.754 -5.023 10.446 1.00 87.38 81 CYS A N 1
ATOM 637 C CA . CYS A 1 81 ? -4.933 -6.118 9.918 1.00 87.38 81 CYS A CA 1
ATOM 638 C C . CYS A 1 81 ? -5.247 -6.419 8.447 1.00 87.38 81 CYS A C 1
ATOM 640 O O . CYS A 1 81 ? -4.322 -6.650 7.673 1.00 87.38 81 CYS A O 1
ATOM 642 N N . LEU A 1 82 ? -6.526 -6.405 8.058 1.00 88.62 82 LEU A N 1
ATOM 643 C CA . LEU A 1 82 ? -6.940 -6.611 6.669 1.00 88.62 82 LEU A CA 1
ATOM 644 C C . LEU A 1 82 ? -6.430 -5.491 5.758 1.00 88.62 82 LEU A C 1
ATOM 646 O O . LEU A 1 82 ? -5.817 -5.789 4.737 1.00 88.62 82 LEU A O 1
ATOM 650 N N . ILE A 1 83 ? -6.603 -4.222 6.153 1.00 87.88 83 ILE A N 1
ATOM 651 C CA . ILE A 1 83 ? -6.042 -3.075 5.414 1.00 87.88 83 ILE A CA 1
ATOM 652 C C . ILE A 1 83 ? -4.540 -3.229 5.244 1.00 87.88 83 ILE A C 1
ATOM 654 O O . ILE A 1 83 ? -4.012 -3.046 4.150 1.00 87.88 83 ILE A O 1
ATOM 658 N N . PHE A 1 84 ? -3.854 -3.565 6.336 1.00 89.31 84 PHE A N 1
ATOM 659 C CA . PHE A 1 84 ? -2.412 -3.707 6.320 1.00 89.31 84 PHE A CA 1
ATOM 660 C C . PHE A 1 84 ? -1.978 -4.813 5.353 1.00 89.31 84 PHE A C 1
ATOM 662 O O . PHE A 1 84 ? -1.132 -4.559 4.505 1.00 89.31 84 PHE A O 1
ATOM 669 N N . ALA A 1 85 ? -2.609 -5.991 5.408 1.00 90.88 85 ALA A N 1
ATOM 670 C CA . ALA A 1 85 ? -2.301 -7.106 4.514 1.00 90.88 85 ALA A CA 1
ATOM 671 C C . ALA A 1 85 ? -2.493 -6.743 3.032 1.00 90.88 85 ALA A C 1
ATOM 673 O O . ALA A 1 85 ? -1.605 -7.001 2.219 1.00 90.88 85 ALA A O 1
ATOM 674 N N . VAL A 1 86 ? -3.611 -6.098 2.685 1.00 90.12 86 VAL A N 1
ATOM 675 C CA . VAL A 1 86 ? -3.889 -5.661 1.307 1.00 90.12 86 VAL A CA 1
ATOM 676 C C . VAL A 1 86 ? -2.875 -4.604 0.850 1.00 90.12 86 VAL A C 1
ATOM 678 O O . VAL A 1 86 ? -2.320 -4.715 -0.244 1.00 90.12 86 VAL A O 1
ATOM 681 N N . GLY A 1 87 ? -2.556 -3.628 1.705 1.00 88.88 87 GLY A N 1
ATOM 682 C CA . GLY A 1 87 ? -1.552 -2.601 1.418 1.00 88.88 87 GLY A CA 1
ATOM 683 C C . GLY A 1 87 ? -0.137 -3.167 1.242 1.00 88.88 87 GLY A C 1
ATOM 684 O O . GLY A 1 87 ? 0.617 -2.700 0.383 1.00 88.88 87 GLY A O 1
ATOM 685 N N . THR A 1 88 ? 0.227 -4.209 2.001 1.00 91.19 88 THR A N 1
ATOM 686 C CA . THR A 1 88 ? 1.486 -4.945 1.812 1.00 91.19 88 THR A CA 1
ATOM 687 C C . THR A 1 88 ? 1.523 -5.635 0.452 1.00 91.19 88 THR A C 1
ATOM 689 O O . THR A 1 88 ? 2.533 -5.540 -0.241 1.00 91.19 88 THR A O 1
ATOM 692 N N . MET A 1 89 ? 0.436 -6.303 0.051 1.00 91.12 89 MET A N 1
ATOM 693 C CA . MET A 1 89 ? 0.351 -6.990 -1.244 1.00 91.12 89 MET A CA 1
ATOM 694 C C . MET A 1 89 ? 0.482 -6.012 -2.416 1.00 91.12 89 MET A C 1
ATOM 696 O O . MET A 1 89 ? 1.261 -6.274 -3.328 1.00 91.12 89 MET A O 1
ATOM 700 N N . TYR A 1 90 ? -0.198 -4.863 -2.347 1.00 90.50 90 TYR A N 1
ATOM 701 C CA . TYR A 1 90 ? -0.072 -3.784 -3.331 1.00 90.50 90 TYR 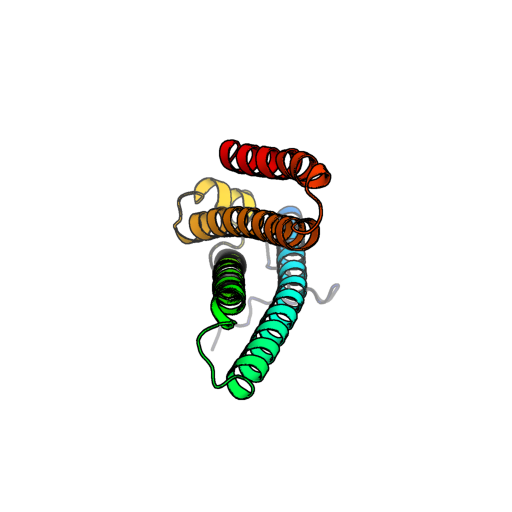A CA 1
ATOM 702 C C . TYR A 1 90 ? 1.376 -3.280 -3.454 1.00 90.50 90 TYR A C 1
ATOM 704 O O . TYR A 1 90 ? 1.939 -3.197 -4.549 1.00 90.50 90 TYR A O 1
ATOM 712 N N . SER A 1 91 ? 2.010 -3.000 -2.313 1.00 90.88 91 SER A N 1
ATOM 713 C CA . SER A 1 91 ? 3.388 -2.494 -2.286 1.00 90.88 91 SER A CA 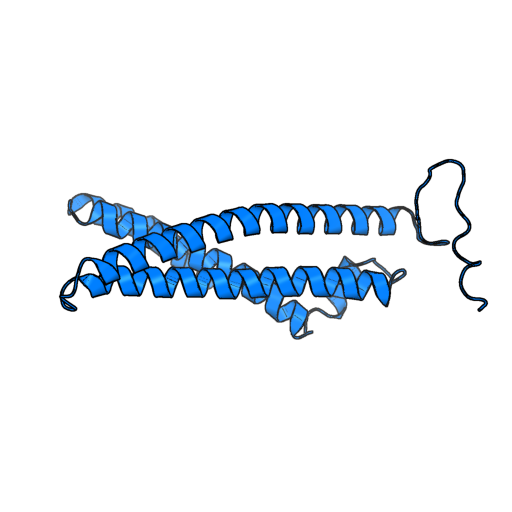1
ATOM 714 C C . SER A 1 91 ? 4.375 -3.530 -2.834 1.00 90.88 91 SER A C 1
ATOM 716 O O . SER A 1 91 ? 5.308 -3.187 -3.557 1.00 90.88 91 SER A O 1
ATOM 718 N N . PHE A 1 92 ? 4.148 -4.811 -2.528 1.00 91.00 92 PHE A N 1
ATOM 719 C CA . PHE A 1 92 ? 4.941 -5.919 -3.050 1.00 91.00 92 PHE A CA 1
ATOM 720 C C . PHE A 1 92 ? 4.826 -6.043 -4.572 1.00 91.00 92 PHE A C 1
ATOM 722 O O . PHE A 1 92 ? 5.855 -6.145 -5.238 1.00 91.00 92 PHE A O 1
ATOM 729 N N . SER A 1 93 ? 3.609 -5.991 -5.131 1.00 90.25 93 SER A N 1
ATOM 730 C CA . SER A 1 93 ? 3.420 -6.056 -6.586 1.00 90.25 93 SER A CA 1
ATOM 731 C C . SER A 1 93 ? 4.147 -4.926 -7.313 1.00 90.25 93 SER A C 1
ATOM 733 O O . SER A 1 93 ? 4.815 -5.197 -8.307 1.00 90.25 93 SER A O 1
ATOM 735 N N . GLY A 1 94 ? 4.101 -3.695 -6.788 1.00 88.56 94 GLY A N 1
ATOM 736 C CA . GLY A 1 94 ? 4.782 -2.552 -7.402 1.00 88.56 94 GLY A CA 1
ATOM 737 C C . GLY A 1 94 ? 6.303 -2.713 -7.425 1.00 88.56 94 GLY A C 1
ATOM 738 O O . GLY A 1 94 ? 6.931 -2.547 -8.466 1.00 88.56 94 GLY A O 1
ATOM 739 N N . ILE A 1 95 ? 6.907 -3.116 -6.300 1.00 90.81 95 ILE A N 1
ATOM 740 C CA . ILE A 1 95 ? 8.359 -3.363 -6.239 1.00 90.81 95 ILE A CA 1
ATOM 741 C C . ILE A 1 95 ? 8.758 -4.497 -7.184 1.00 90.81 95 ILE A C 1
ATOM 743 O O . ILE A 1 95 ? 9.787 -4.409 -7.853 1.00 90.81 95 ILE A O 1
ATOM 747 N N . TRP A 1 96 ? 7.962 -5.567 -7.226 1.00 90.44 96 TRP A N 1
ATOM 748 C CA . TRP A 1 96 ? 8.255 -6.715 -8.072 1.00 90.44 96 TRP A CA 1
ATOM 749 C C . TRP A 1 96 ? 8.251 -6.331 -9.553 1.00 90.44 96 TRP A C 1
ATOM 751 O O . TRP A 1 96 ? 9.212 -6.652 -10.245 1.00 90.44 96 TRP A O 1
ATOM 761 N N . ILE A 1 97 ? 7.227 -5.602 -10.015 1.00 87.94 97 ILE A N 1
ATOM 762 C CA . ILE A 1 97 ? 7.117 -5.139 -11.408 1.00 87.94 97 ILE A CA 1
ATOM 763 C C . ILE A 1 97 ? 8.301 -4.236 -11.762 1.00 87.94 97 ILE A C 1
ATOM 765 O O . ILE A 1 97 ? 8.973 -4.488 -12.762 1.00 87.94 97 ILE A O 1
ATOM 769 N N . LEU A 1 98 ? 8.628 -3.266 -10.902 1.00 87.56 98 LEU A N 1
ATOM 770 C CA . LEU A 1 98 ? 9.749 -2.354 -11.131 1.00 87.56 98 LEU A CA 1
ATOM 771 C C . LEU A 1 98 ? 11.080 -3.106 -11.277 1.00 87.56 98 LEU A C 1
ATOM 773 O O . LEU A 1 98 ? 11.854 -2.845 -12.200 1.00 87.56 98 LEU A O 1
ATOM 777 N N . VAL A 1 99 ? 11.359 -4.067 -10.391 1.00 87.88 99 VAL A N 1
ATOM 778 C CA . VAL A 1 99 ? 12.594 -4.865 -10.455 1.00 87.88 99 VAL A CA 1
ATOM 779 C C . VAL A 1 99 ? 12.599 -5.777 -11.682 1.00 87.88 99 VAL A C 1
ATOM 781 O O . VAL A 1 99 ? 13.616 -5.869 -12.369 1.00 87.88 99 VAL A O 1
ATOM 784 N N . TYR A 1 100 ? 11.472 -6.424 -11.977 1.00 87.06 100 TYR A N 1
ATOM 785 C CA . TYR A 1 100 ? 11.311 -7.332 -13.109 1.00 87.06 100 TYR A CA 1
ATOM 786 C C . TYR A 1 100 ? 11.563 -6.623 -14.445 1.00 87.06 100 TYR A C 1
ATOM 788 O O . TYR A 1 100 ? 12.418 -7.044 -15.225 1.00 87.06 100 TYR A O 1
ATOM 796 N N . LEU A 1 101 ? 10.901 -5.483 -14.665 1.00 83.88 101 LEU A N 1
ATOM 797 C CA . LEU A 1 101 ? 11.066 -4.657 -15.861 1.00 83.88 101 LEU A CA 1
ATOM 798 C C . LEU A 1 101 ? 12.498 -4.161 -16.021 1.00 83.88 101 LEU A C 1
ATOM 800 O O . LEU A 1 101 ? 13.063 -4.200 -17.116 1.00 83.88 101 LEU A O 1
ATOM 804 N N . ARG A 1 102 ? 13.115 -3.738 -14.913 1.00 79.44 102 ARG A N 1
ATOM 805 C CA . ARG A 1 102 ? 14.481 -3.218 -14.933 1.00 79.44 102 ARG A CA 1
ATOM 806 C C . ARG A 1 102 ? 15.517 -4.281 -15.287 1.00 79.44 102 ARG A C 1
ATOM 808 O O . ARG A 1 102 ? 16.518 -3.946 -15.924 1.00 79.44 102 ARG A O 1
ATOM 815 N N . LEU A 1 103 ? 15.310 -5.521 -14.844 1.00 82.38 103 LEU A N 1
ATOM 816 C CA . LEU A 1 103 ? 16.251 -6.619 -15.056 1.00 82.38 103 LEU A CA 1
ATOM 817 C C . LEU A 1 103 ? 16.056 -7.309 -16.408 1.00 82.38 103 LEU A C 1
ATOM 819 O O . LEU A 1 103 ? 17.046 -7.566 -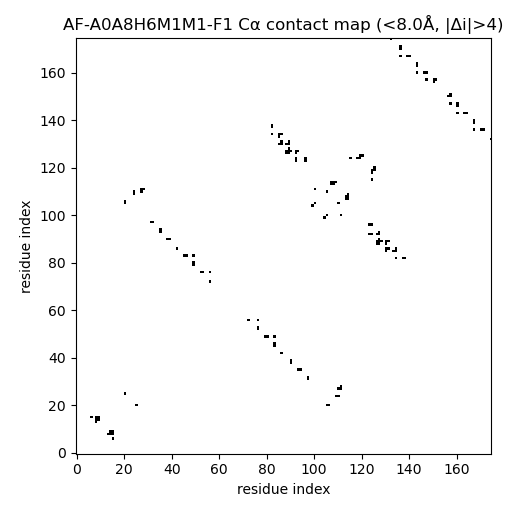17.091 1.00 82.38 103 LEU A O 1
ATOM 823 N N . GLU A 1 104 ? 14.816 -7.611 -16.791 1.00 82.31 104 GLU A N 1
ATOM 824 C CA . GLU A 1 104 ? 14.538 -8.472 -17.947 1.00 82.31 104 GLU A CA 1
ATOM 825 C C . GLU A 1 104 ? 14.277 -7.693 -19.240 1.00 82.31 104 GLU A C 1
ATOM 827 O O . GLU A 1 104 ? 14.715 -8.124 -20.307 1.00 82.31 104 GLU A O 1
ATOM 832 N N . TYR A 1 105 ? 13.630 -6.523 -19.167 1.00 79.75 105 TYR A N 1
ATOM 833 C CA . TYR A 1 105 ? 13.195 -5.780 -20.358 1.00 79.75 105 TYR A CA 1
ATOM 834 C C . TYR A 1 105 ? 13.529 -4.279 -20.299 1.00 79.75 105 TYR A C 1
ATOM 836 O O . TYR A 1 105 ? 12.648 -3.438 -20.480 1.00 79.75 105 TYR A O 1
ATOM 844 N N . PRO A 1 106 ? 14.814 -3.894 -20.146 1.00 71.00 106 PRO A N 1
ATOM 845 C CA . PRO A 1 106 ? 15.203 -2.488 -20.011 1.00 71.00 106 PRO A CA 1
ATOM 846 C C . PRO A 1 106 ? 14.893 -1.626 -21.249 1.00 71.00 106 PRO A C 1
ATOM 848 O O . PRO A 1 106 ? 14.827 -0.403 -21.141 1.00 71.00 106 PRO A O 1
ATOM 851 N N . MET A 1 107 ? 14.718 -2.256 -22.416 1.00 77.19 107 MET A N 1
ATOM 852 C CA . MET A 1 107 ? 14.483 -1.626 -23.723 1.00 77.19 107 MET A CA 1
ATOM 853 C C . MET A 1 107 ? 13.101 -1.986 -24.293 1.00 77.19 107 MET A C 1
ATOM 855 O O . MET A 1 107 ? 12.941 -2.079 -25.510 1.00 77.19 107 MET A O 1
ATOM 859 N N . TYR A 1 108 ? 12.113 -2.266 -23.436 1.00 76.31 108 TYR A N 1
ATOM 860 C CA . TYR A 1 108 ? 10.771 -2.591 -23.913 1.00 76.31 108 TYR A CA 1
ATOM 861 C C . TYR A 1 108 ? 10.176 -1.419 -24.724 1.00 76.31 108 TYR A C 1
ATOM 863 O O . TYR A 1 108 ? 10.281 -0.264 -24.291 1.00 76.31 108 TYR A O 1
ATOM 871 N N . PRO A 1 109 ? 9.574 -1.671 -25.903 1.00 74.56 109 PRO A N 1
ATOM 872 C CA . PRO A 1 109 ? 8.982 -0.613 -26.716 1.00 74.56 109 PRO A CA 1
ATOM 873 C C . PRO A 1 109 ? 7.832 0.068 -25.959 1.00 74.56 109 PRO A C 1
ATOM 875 O O . PRO A 1 109 ? 6.888 -0.589 -25.532 1.00 74.56 109 PRO A O 1
ATOM 878 N N . GLY A 1 110 ? 7.916 1.392 -25.797 1.00 75.44 110 GLY A N 1
ATOM 879 C CA . GLY A 1 110 ? 6.953 2.170 -25.003 1.00 75.44 110 GLY A CA 1
ATOM 880 C C . GLY A 1 110 ? 7.248 2.216 -23.498 1.00 75.44 110 GLY A C 1
ATOM 881 O O . GLY A 1 110 ? 6.407 2.688 -22.738 1.00 75.44 110 GLY A O 1
ATOM 882 N N . GLY A 1 111 ? 8.419 1.734 -23.066 1.00 78.94 111 GLY A N 1
ATOM 883 C CA . GLY A 1 111 ? 8.857 1.816 -21.673 1.00 78.94 111 GLY A CA 1
ATOM 884 C C . GLY A 1 111 ? 8.052 0.922 -20.716 1.00 78.94 111 GLY A C 1
ATOM 885 O O . GLY A 1 111 ? 7.336 0.019 -21.163 1.00 78.94 111 GLY A O 1
ATOM 886 N N . PRO A 1 112 ? 8.168 1.158 -19.397 1.00 77.81 112 PRO A N 1
ATOM 887 C CA . PRO A 1 112 ? 7.443 0.410 -18.364 1.00 77.81 112 PRO A CA 1
ATOM 888 C C . PRO A 1 112 ? 5.929 0.412 -18.574 1.00 77.81 112 PRO A C 1
ATOM 890 O O . PRO A 1 112 ? 5.297 -0.642 -18.582 1.00 77.81 112 PRO A O 1
ATOM 893 N N . LEU A 1 113 ? 5.367 1.587 -18.867 1.00 79.00 113 LEU A N 1
ATOM 894 C CA . LEU A 1 113 ? 3.935 1.759 -19.112 1.00 79.00 113 LEU A CA 1
ATOM 895 C C . LEU A 1 113 ? 3.464 0.953 -20.328 1.00 79.00 113 LEU A C 1
ATOM 897 O O . LEU A 1 113 ? 2.422 0.302 -20.281 1.00 79.00 113 LEU A O 1
ATOM 901 N N . GLY A 1 114 ? 4.244 0.932 -21.414 1.00 81.31 114 GLY A N 1
ATOM 902 C CA . GLY A 1 114 ? 3.943 0.110 -22.587 1.00 81.31 114 GLY A CA 1
ATOM 903 C C . GLY A 1 114 ? 3.897 -1.387 -22.268 1.00 81.31 114 GLY A C 1
ATOM 904 O O . GLY A 1 114 ? 3.058 -2.110 -22.813 1.00 81.31 114 GLY A O 1
ATOM 905 N N . TRP A 1 115 ? 4.761 -1.861 -21.366 1.00 82.81 115 TRP A N 1
ATOM 906 C CA . TRP A 1 115 ? 4.740 -3.253 -20.916 1.00 82.81 115 TRP A CA 1
ATOM 907 C C . TRP A 1 115 ? 3.498 -3.557 -20.082 1.00 82.81 115 TRP A C 1
ATOM 909 O O . TRP A 1 115 ? 2.853 -4.584 -20.312 1.00 82.81 115 TRP A O 1
ATOM 919 N N . GLU A 1 116 ? 3.130 -2.646 -19.182 1.00 82.38 116 GLU A N 1
ATOM 920 C CA . GLU A 1 116 ? 1.950 -2.764 -18.326 1.00 82.38 116 GLU A CA 1
ATOM 921 C C . GLU A 1 116 ? 0.644 -2.858 -19.125 1.00 82.38 116 GLU A C 1
ATOM 923 O O . GLU A 1 116 ? -0.210 -3.689 -18.817 1.00 82.38 116 GLU A O 1
ATOM 928 N N . PHE A 1 117 ? 0.488 -2.074 -20.197 1.00 84.75 117 PHE A N 1
ATOM 929 C CA . PHE A 1 117 ? -0.708 -2.154 -21.046 1.00 84.75 117 PHE A CA 1
ATOM 930 C C . PHE A 1 117 ? -0.841 -3.500 -21.765 1.00 84.75 117 PHE A C 1
ATOM 932 O O . PHE A 1 117 ? -1.948 -4.023 -21.904 1.00 84.75 117 PHE A O 1
ATOM 939 N N . VAL A 1 118 ? 0.274 -4.080 -22.214 1.00 86.62 118 VAL A N 1
ATOM 940 C CA . VAL A 1 118 ? 0.275 -5.377 -22.912 1.00 86.62 118 VAL A CA 1
ATOM 941 C C . VAL A 1 118 ? 0.077 -6.535 -21.931 1.00 86.62 118 VAL A C 1
ATOM 943 O O . VAL A 1 118 ? -0.620 -7.499 -22.247 1.00 86.62 118 VAL A O 1
ATOM 946 N N . HIS A 1 119 ? 0.643 -6.431 -20.727 1.00 84.69 119 HIS A N 1
ATOM 947 C CA . HIS A 1 119 ? 0.601 -7.472 -19.697 1.00 84.69 119 HIS A CA 1
ATOM 948 C C . HIS A 1 119 ? -0.424 -7.187 -18.595 1.00 84.69 119 HIS A C 1
ATOM 950 O O . HIS A 1 119 ? -0.345 -7.760 -17.511 1.00 84.69 119 HIS A O 1
ATOM 956 N N . TYR A 1 120 ? -1.446 -6.380 -18.882 1.00 81.19 120 TYR A N 1
ATOM 957 C CA . TYR A 1 120 ? -2.456 -5.968 -17.906 1.00 81.19 120 TYR A CA 1
ATOM 958 C C . TYR A 1 120 ? -3.143 -7.150 -17.192 1.00 81.19 120 TYR A C 1
ATOM 960 O O . TYR A 1 120 ? -3.452 -7.084 -16.004 1.00 81.19 120 TYR A O 1
ATOM 968 N N . ASN A 1 121 ? -3.329 -8.269 -17.901 1.00 85.19 121 ASN A N 1
ATOM 969 C CA . ASN A 1 121 ? -3.959 -9.489 -17.380 1.00 85.19 121 ASN A CA 1
ATOM 970 C C . ASN A 1 121 ? -2.984 -10.412 -16.614 1.00 85.19 121 ASN A C 1
ATOM 972 O O . ASN A 1 121 ? -3.316 -11.546 -16.273 1.00 85.19 121 ASN A O 1
ATOM 976 N N . TRP A 1 122 ? -1.746 -9.983 -16.359 1.00 87.56 122 TRP A N 1
ATOM 977 C CA . TRP A 1 122 ? -0.851 -10.757 -15.507 1.00 87.56 122 TRP A CA 1
ATOM 978 C C . TRP A 1 122 ? -1.330 -10.733 -14.054 1.00 87.56 122 TRP A C 1
ATOM 980 O O . TRP A 1 122 ? -1.768 -9.691 -13.556 1.00 87.56 122 TRP A O 1
ATOM 990 N N . PRO A 1 123 ? -1.201 -11.858 -13.328 1.00 85.69 123 PRO A N 1
ATOM 991 C CA . PRO A 1 123 ? -1.752 -11.987 -11.984 1.00 85.69 123 PRO A CA 1
ATOM 992 C C . PRO A 1 123 ? -1.149 -10.970 -11.011 1.00 85.69 123 PRO A C 1
ATOM 994 O O . PRO A 1 123 ? -1.855 -10.457 -10.152 1.00 85.69 123 PRO A O 1
ATOM 997 N N . ILE A 1 124 ? 0.135 -10.632 -11.166 1.00 86.38 124 ILE A N 1
ATOM 998 C CA . ILE A 1 124 ? 0.833 -9.663 -10.308 1.00 86.38 124 ILE A CA 1
ATOM 999 C C . ILE A 1 124 ? 0.344 -8.232 -10.567 1.00 86.38 124 ILE A C 1
ATOM 1001 O O . ILE A 1 124 ? 0.143 -7.476 -9.620 1.00 86.38 124 ILE A O 1
ATOM 1005 N N . MET A 1 125 ? 0.085 -7.882 -11.828 1.00 86.44 125 MET A N 1
ATOM 1006 C CA . MET A 1 125 ? -0.494 -6.590 -12.200 1.00 86.44 125 MET A CA 1
ATOM 1007 C C . MET A 1 125 ? -1.938 -6.451 -11.728 1.00 86.44 125 MET A C 1
ATOM 1009 O O . MET A 1 125 ? -2.312 -5.448 -11.122 1.00 86.44 125 MET A O 1
ATOM 1013 N N . THR A 1 126 ? -2.737 -7.495 -11.943 1.00 87.94 126 THR A N 1
ATOM 1014 C CA . THR A 1 126 ? -4.119 -7.542 -11.460 1.00 87.94 126 THR A CA 1
ATOM 1015 C C . THR A 1 126 ? -4.155 -7.428 -9.936 1.00 87.94 126 THR A C 1
ATOM 1017 O O . THR A 1 126 ? -4.965 -6.679 -9.396 1.00 87.94 126 THR A O 1
ATOM 1020 N N . LEU A 1 127 ? -3.234 -8.094 -9.230 1.00 87.81 127 LEU A N 1
ATOM 1021 C CA . LEU A 1 127 ? -3.101 -7.986 -7.778 1.00 87.81 127 LEU A CA 1
ATOM 1022 C C . LEU A 1 127 ? -2.764 -6.560 -7.325 1.00 87.81 127 LEU A C 1
ATOM 1024 O O . LEU A 1 127 ? -3.323 -6.105 -6.330 1.00 87.81 127 LEU A O 1
ATOM 1028 N N . GLY A 1 128 ? -1.902 -5.850 -8.057 1.00 86.62 128 GLY A N 1
ATOM 1029 C CA . GLY A 1 128 ? -1.607 -4.441 -7.801 1.00 86.62 128 GLY A CA 1
ATOM 1030 C C . GLY A 1 128 ? -2.841 -3.552 -7.958 1.00 86.62 128 GLY A C 1
ATOM 1031 O O . GLY A 1 128 ? -3.207 -2.835 -7.030 1.00 86.62 128 GLY A O 1
ATOM 1032 N N . ASN A 1 129 ? -3.548 -3.661 -9.082 1.00 87.50 129 ASN A N 1
ATOM 1033 C CA . ASN A 1 129 ? -4.740 -2.849 -9.359 1.00 87.50 129 ASN A CA 1
ATOM 1034 C C . ASN A 1 129 ? -5.882 -3.119 -8.366 1.00 87.50 129 ASN A C 1
ATOM 1036 O O . ASN A 1 129 ? -6.498 -2.193 -7.827 1.00 87.50 129 ASN A O 1
ATOM 1040 N N . VAL A 1 130 ? -6.139 -4.396 -8.075 1.00 88.31 130 VAL A N 1
ATOM 1041 C CA . VAL A 1 130 ? -7.138 -4.804 -7.082 1.00 88.31 130 VAL A CA 1
ATOM 1042 C C . VAL A 1 130 ? -6.698 -4.368 -5.684 1.00 88.31 130 VAL A C 1
ATOM 1044 O O . VAL A 1 130 ? -7.505 -3.837 -4.928 1.00 88.31 130 VAL A O 1
ATOM 1047 N N . GLY A 1 131 ? -5.417 -4.524 -5.343 1.00 86.81 131 GLY A N 1
ATOM 1048 C CA . GLY A 1 131 ? -4.859 -4.102 -4.061 1.00 86.81 131 GLY A CA 1
ATOM 1049 C C . GLY A 1 131 ? -4.985 -2.596 -3.829 1.00 86.81 131 GLY A C 1
ATOM 1050 O O . GLY A 1 131 ? -5.370 -2.181 -2.736 1.00 86.81 131 GLY A O 1
ATOM 1051 N N . PHE A 1 132 ? -4.743 -1.781 -4.857 1.00 86.44 132 PHE A N 1
ATOM 1052 C CA . PHE A 1 132 ? -4.945 -0.334 -4.809 1.00 86.44 132 PHE A CA 1
ATOM 1053 C C . PHE A 1 132 ? -6.411 0.019 -4.531 1.00 86.44 132 PHE A C 1
ATOM 1055 O O . PHE A 1 132 ? -6.711 0.738 -3.575 1.00 86.44 132 PHE A O 1
ATOM 1062 N N . THR A 1 133 ? -7.326 -0.565 -5.306 1.00 87.88 133 THR A N 1
ATOM 1063 C CA . THR A 1 133 ? -8.772 -0.320 -5.193 1.00 87.88 133 THR A CA 1
ATOM 1064 C C . THR A 1 133 ? -9.308 -0.744 -3.826 1.00 87.88 133 THR A C 1
ATOM 1066 O O . THR A 1 133 ? -9.976 0.028 -3.140 1.00 87.88 133 THR A O 1
ATOM 1069 N N . LEU A 1 134 ? -8.938 -1.942 -3.366 1.00 86.75 134 LEU A N 1
ATOM 1070 C CA . LEU A 1 134 ? -9.316 -2.442 -2.046 1.00 86.75 134 LEU A CA 1
ATOM 1071 C C . LEU A 1 134 ? -8.743 -1.577 -0.922 1.00 86.75 134 LEU A C 1
ATOM 1073 O O . LEU A 1 134 ? -9.432 -1.336 0.066 1.00 86.75 134 LEU A O 1
ATOM 1077 N N . THR A 1 135 ? -7.509 -1.087 -1.052 1.00 86.56 135 THR A N 1
ATOM 1078 C CA . THR A 1 135 ? -6.918 -0.201 -0.039 1.00 86.56 135 THR A CA 1
ATOM 1079 C C . THR A 1 135 ? -7.683 1.118 0.047 1.00 86.56 135 THR A C 1
ATOM 1081 O O . THR A 1 135 ? -7.978 1.568 1.154 1.00 86.56 135 THR A O 1
ATOM 1084 N N . ALA A 1 136 ? -8.060 1.706 -1.092 1.00 86.25 136 ALA A N 1
ATOM 1085 C CA . ALA A 1 136 ? -8.882 2.913 -1.130 1.00 86.25 136 ALA A CA 1
ATOM 1086 C C . ALA A 1 136 ? -10.254 2.677 -0.475 1.00 86.25 136 ALA A C 1
ATOM 1088 O O . ALA A 1 136 ? -10.633 3.393 0.451 1.00 86.25 136 ALA A O 1
ATOM 1089 N N . TRP A 1 137 ? -10.947 1.600 -0.855 1.00 85.06 137 TRP A N 1
ATOM 1090 C CA . TRP A 1 137 ? -12.248 1.249 -0.283 1.00 85.06 137 TRP A CA 1
ATOM 1091 C C . TRP A 1 137 ? -12.181 0.991 1.223 1.00 85.06 137 TRP A C 1
ATOM 1093 O O . TRP A 1 137 ? -13.040 1.443 1.981 1.00 85.06 137 TRP A O 1
ATOM 1103 N N . LEU A 1 138 ? -11.165 0.268 1.690 1.00 84.50 138 LEU A N 1
ATOM 1104 C CA . LEU A 1 138 ? -11.013 0.011 3.115 1.00 84.50 138 LEU A CA 1
ATOM 1105 C C . LEU A 1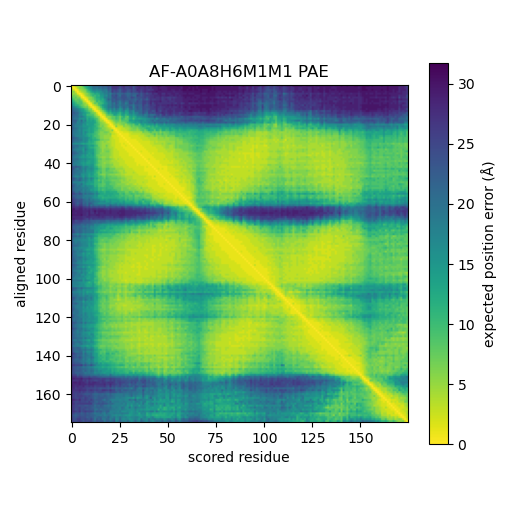 138 ? -10.601 1.278 3.885 1.00 84.50 138 LEU A C 1
ATOM 1107 O O . LEU A 1 138 ? -11.007 1.446 5.038 1.00 84.50 138 LEU A O 1
ATOM 1111 N N . SER A 1 139 ? -9.834 2.185 3.278 1.00 84.56 139 SER A N 1
ATOM 1112 C CA . SER A 1 139 ? -9.512 3.491 3.866 1.00 84.56 139 SER A CA 1
ATOM 1113 C C . SER A 1 139 ? -10.774 4.337 4.053 1.00 84.56 139 SER A C 1
ATOM 1115 O O . SER A 1 139 ? -11.032 4.830 5.155 1.00 84.56 139 SER A O 1
ATOM 1117 N N . ASP A 1 140 ? -11.618 4.426 3.027 1.00 85.00 140 ASP A N 1
ATOM 1118 C CA . ASP A 1 140 ? -12.884 5.162 3.093 1.00 85.00 140 A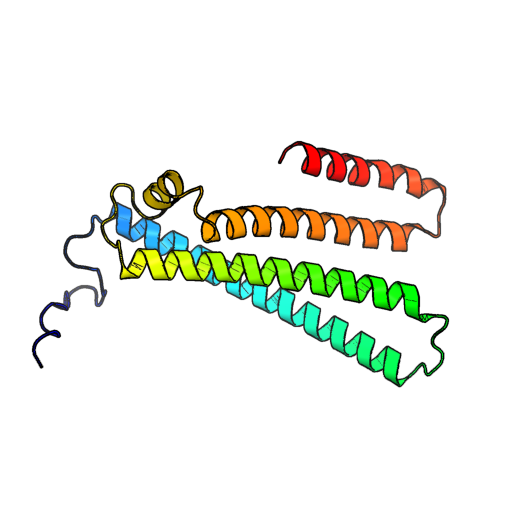SP A CA 1
ATOM 1119 C C . ASP A 1 140 ? -13.835 4.541 4.126 1.00 85.00 140 ASP A C 1
ATOM 1121 O O . ASP A 1 140 ? -14.408 5.242 4.968 1.00 85.00 140 ASP A O 1
ATOM 1125 N N . GLY A 1 141 ? -13.918 3.207 4.153 1.00 82.44 141 GLY A N 1
ATOM 1126 C CA . GLY A 1 141 ? -14.660 2.461 5.169 1.00 82.44 141 GLY A CA 1
ATOM 1127 C C . GLY A 1 141 ? -14.146 2.712 6.594 1.00 82.44 141 GLY A C 1
ATOM 1128 O O . GLY A 1 141 ? -14.940 2.827 7.532 1.00 82.44 141 GLY A O 1
ATOM 1129 N N . PHE A 1 142 ? -12.829 2.875 6.778 1.00 82.25 142 PHE A N 1
ATOM 1130 C CA . PHE A 1 142 ? -12.235 3.213 8.074 1.00 82.25 142 PHE A CA 1
ATOM 1131 C C . PHE A 1 142 ? -12.672 4.598 8.550 1.00 82.25 142 PHE A C 1
ATOM 1133 O O . PHE A 1 142 ? -13.046 4.771 9.715 1.00 82.25 142 PHE A O 1
ATOM 1140 N N . MET A 1 143 ? -12.622 5.592 7.658 1.00 81.50 143 MET A N 1
ATOM 1141 C CA . MET A 1 143 ? -13.050 6.955 7.969 1.00 81.50 143 MET A CA 1
ATOM 1142 C C . MET A 1 143 ? -14.540 6.985 8.316 1.00 81.50 143 MET A C 1
ATOM 1144 O O . MET A 1 143 ? -14.909 7.550 9.347 1.00 81.50 143 MET A O 1
ATOM 1148 N N . LEU A 1 144 ? -15.371 6.279 7.544 1.00 81.94 144 LEU A N 1
ATOM 1149 C CA . LEU A 1 144 ? -16.795 6.097 7.826 1.00 81.94 144 LEU A CA 1
ATOM 1150 C C . LEU A 1 144 ? -17.053 5.460 9.193 1.00 81.94 144 LEU A C 1
ATOM 1152 O O . LEU A 1 144 ? -17.884 5.961 9.951 1.00 81.94 144 LEU A O 1
ATOM 1156 N N . TYR A 1 145 ? -16.319 4.401 9.546 1.00 79.12 145 TYR A N 1
ATOM 1157 C CA . TYR A 1 145 ? -16.426 3.766 10.860 1.00 79.12 145 TYR A CA 1
ATOM 1158 C C . TYR A 1 145 ? -16.100 4.748 11.993 1.00 79.12 145 TYR A C 1
ATOM 1160 O O . TYR A 1 145 ? -16.816 4.800 12.994 1.00 79.12 145 TYR A O 1
ATOM 1168 N N . ARG A 1 146 ? -15.049 5.566 11.844 1.00 76.69 146 ARG A N 1
ATOM 1169 C CA . ARG A 1 146 ? -14.696 6.580 12.852 1.00 76.69 146 ARG A CA 1
ATOM 1170 C C . ARG A 1 146 ? -15.780 7.639 12.988 1.00 76.69 146 ARG A C 1
ATOM 1172 O O . ARG A 1 146 ? -16.144 7.963 14.115 1.00 76.69 146 ARG A O 1
ATOM 1179 N N . CYS A 1 147 ? -16.316 8.135 11.874 1.00 77.06 147 CYS A N 1
ATOM 1180 C CA . CYS A 1 147 ? -17.447 9.055 11.900 1.00 77.06 147 CYS A CA 1
ATOM 1181 C C . CYS A 1 147 ? -18.642 8.412 12.615 1.00 77.06 147 CYS A C 1
ATOM 1183 O O . CYS A 1 147 ? -19.192 9.004 13.537 1.00 77.06 147 CYS A O 1
ATOM 1185 N N . PHE A 1 148 ? -18.997 7.173 12.270 1.00 74.38 148 PHE A N 1
ATOM 1186 C CA . PHE A 1 148 ? -20.118 6.473 12.894 1.00 74.38 148 PHE A CA 1
ATOM 1187 C C . PHE A 1 148 ? -19.963 6.340 14.415 1.00 74.38 148 PHE A C 1
ATOM 1189 O O . PHE A 1 148 ? -20.900 6.630 15.154 1.00 74.38 148 PHE A O 1
ATOM 1196 N N . VAL A 1 149 ? -18.780 5.939 14.896 1.00 73.56 149 VAL A N 1
ATOM 1197 C CA . VAL A 1 149 ? -18.517 5.778 16.336 1.00 73.56 149 VAL A CA 1
ATOM 1198 C C . VAL A 1 149 ? -18.585 7.112 17.081 1.00 73.56 149 VAL A C 1
ATOM 1200 O O . VAL A 1 149 ? -19.133 7.151 18.179 1.00 73.56 149 VAL A O 1
ATOM 1203 N N . VAL A 1 150 ? -18.060 8.195 16.499 1.00 77.00 150 VAL A N 1
ATOM 1204 C CA . VAL A 1 150 ? -18.070 9.533 17.119 1.00 77.00 150 VAL A CA 1
ATOM 1205 C C . VAL A 1 150 ? -19.484 10.114 17.184 1.00 77.00 150 VAL A C 1
ATOM 1207 O O . VAL A 1 150 ? -19.853 10.708 18.190 1.00 77.00 150 VAL A O 1
ATOM 1210 N N . TYR A 1 151 ? -20.296 9.921 16.143 1.00 72.00 151 TYR A N 1
ATOM 1211 C CA . TYR A 1 151 ? -21.641 10.504 16.059 1.00 72.00 151 TYR A CA 1
ATOM 1212 C C . TYR A 1 151 ? -22.748 9.636 16.678 1.00 72.00 151 TYR A C 1
ATOM 1214 O O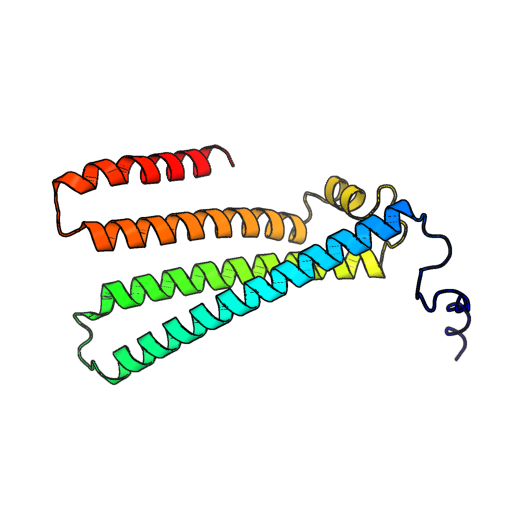 . TYR A 1 151 ? -23.925 9.978 16.574 1.00 72.00 151 TYR A O 1
ATOM 1222 N N . ASN A 1 152 ? -22.404 8.528 17.341 1.00 65.31 152 ASN A N 1
ATOM 1223 C CA . ASN A 1 152 ? -23.385 7.605 17.920 1.00 65.31 152 ASN A CA 1
ATOM 1224 C C . ASN A 1 152 ? -24.147 8.189 19.131 1.00 65.31 152 ASN A C 1
ATOM 1226 O O . ASN A 1 152 ? -25.132 7.604 19.573 1.00 65.31 152 ASN A O 1
ATOM 1230 N N . GLU A 1 153 ? -23.723 9.342 19.660 1.00 61.56 153 GLU A N 1
ATOM 1231 C CA . GLU A 1 153 ? -24.365 9.987 20.814 1.00 61.56 153 GLU A CA 1
ATOM 1232 C C . GLU A 1 153 ? -25.478 10.984 20.434 1.00 61.56 153 GLU A C 1
ATOM 1234 O O . GLU A 1 153 ? -26.316 11.295 21.279 1.00 61.56 153 GLU A O 1
ATOM 1239 N N . GLU A 1 154 ? -25.581 11.429 19.171 1.00 64.69 154 GLU A N 1
ATOM 1240 C CA . GLU A 1 154 ? -26.538 12.479 18.785 1.00 64.69 154 GLU A CA 1
ATOM 1241 C C . GLU A 1 154 ? -27.369 12.134 17.532 1.00 64.69 154 GLU A C 1
ATOM 1243 O O . GLU A 1 154 ? -26.899 12.113 16.393 1.00 64.69 154 GLU A O 1
ATOM 1248 N N . SER A 1 155 ? -28.668 11.882 17.746 1.00 59.06 155 SER A N 1
ATOM 1249 C CA . SER A 1 155 ? -29.599 11.314 16.753 1.00 59.06 155 SER A CA 1
ATOM 1250 C C . SER A 1 155 ? -29.779 12.152 15.471 1.00 59.06 155 SER A C 1
ATOM 1252 O O . SER A 1 155 ? -29.989 11.581 14.400 1.00 59.06 155 SER A O 1
ATOM 1254 N N . ARG A 1 156 ? -29.646 13.489 15.534 1.00 59.31 156 ARG A N 1
ATOM 1255 C CA . ARG A 1 156 ? -29.808 14.390 14.369 1.00 59.31 156 ARG A CA 1
ATOM 1256 C C . ARG A 1 156 ? -28.638 14.352 13.383 1.00 59.31 156 ARG A C 1
ATOM 1258 O O . ARG A 1 156 ? -28.842 14.613 12.201 1.00 59.31 156 ARG A O 1
ATOM 1265 N N . ILE A 1 157 ? -27.433 14.004 13.835 1.00 62.84 157 ILE A N 1
ATOM 1266 C CA . ILE A 1 157 ? -26.228 14.008 12.987 1.00 62.84 157 ILE A CA 1
ATOM 1267 C C . ILE A 1 157 ? -26.112 12.701 12.181 1.00 62.84 157 ILE A C 1
ATOM 1269 O O . ILE A 1 157 ? -25.427 12.643 11.160 1.00 62.84 157 ILE A O 1
ATOM 1273 N N . ARG A 1 158 ? -26.887 11.667 12.540 1.00 63.38 158 ARG A N 1
ATOM 1274 C CA . ARG A 1 158 ? -26.934 10.383 11.822 1.00 63.38 158 ARG A CA 1
ATOM 1275 C C . ARG A 1 158 ? -27.356 10.520 10.352 1.00 63.38 158 ARG A C 1
ATOM 1277 O O . ARG A 1 158 ? -26.906 9.738 9.522 1.00 63.38 158 ARG A O 1
ATOM 1284 N N . THR A 1 159 ? -28.168 11.526 10.018 1.00 61.84 159 THR A N 1
ATOM 1285 C CA . THR A 1 159 ? -28.585 11.823 8.635 1.00 61.84 159 THR A CA 1
ATOM 1286 C C . THR A 1 159 ? -27.434 12.379 7.793 1.00 61.84 159 THR A C 1
ATOM 1288 O O . THR A 1 159 ? -27.344 12.078 6.607 1.00 61.84 159 THR A O 1
ATOM 1291 N N . VAL A 1 160 ? -26.500 13.121 8.402 1.00 67.00 160 VAL A N 1
ATOM 1292 C CA . VAL A 1 160 ? -25.296 13.636 7.720 1.00 67.00 160 VAL A CA 1
ATOM 1293 C C . VAL A 1 160 ? -24.367 12.487 7.316 1.00 67.00 160 VAL A C 1
ATOM 1295 O O . VAL A 1 160 ? -23.665 12.585 6.317 1.00 67.00 160 VAL A O 1
ATOM 1298 N N . LEU A 1 161 ? -24.429 11.358 8.031 1.00 68.06 161 LEU A N 1
ATOM 1299 C CA . LEU A 1 161 ? -23.651 10.150 7.755 1.00 68.06 161 LEU A CA 1
ATOM 1300 C C . LEU A 1 161 ? -24.138 9.361 6.524 1.00 68.06 161 LEU A C 1
ATOM 1302 O O . LEU A 1 161 ? -23.403 8.522 6.006 1.00 68.06 161 LEU A O 1
ATOM 1306 N N . ILE A 1 162 ? -25.348 9.648 6.030 1.00 71.75 162 ILE A N 1
ATOM 1307 C CA . ILE A 1 162 ? -25.875 9.054 4.793 1.00 71.75 162 ILE A CA 1
ATOM 1308 C C . ILE A 1 162 ? -25.058 9.538 3.597 1.00 71.75 162 ILE A C 1
ATOM 1310 O O . ILE A 1 162 ? -24.765 8.740 2.719 1.00 71.75 162 ILE A O 1
ATOM 1314 N N . LEU A 1 163 ? -24.638 10.806 3.585 1.00 72.75 163 LEU A N 1
ATOM 1315 C CA . LEU A 1 163 ? -23.879 11.399 2.483 1.00 72.75 163 LEU A CA 1
ATOM 1316 C C . LEU A 1 163 ? -22.542 10.676 2.222 1.00 72.75 163 LEU A C 1
ATOM 1318 O O . LEU A 1 163 ? -22.351 10.222 1.096 1.00 72.75 163 LEU A O 1
ATOM 1322 N N . PRO A 1 164 ? -21.644 10.476 3.208 1.00 71.50 164 PRO A N 1
ATOM 1323 C CA . PRO A 1 164 ? -20.418 9.715 2.986 1.00 71.50 164 PRO A CA 1
ATOM 1324 C C . PRO A 1 164 ? -20.688 8.217 2.764 1.00 71.50 164 PRO A C 1
ATOM 1326 O O . PRO A 1 164 ? -19.925 7.573 2.053 1.00 71.50 164 PRO A O 1
ATOM 1329 N N . GLY A 1 165 ? -21.784 7.657 3.296 1.00 72.44 165 GLY A N 1
ATOM 1330 C CA . GLY A 1 165 ? -22.190 6.275 3.006 1.00 72.44 165 GLY A CA 1
ATOM 1331 C C . GLY A 1 165 ? -22.645 6.070 1.554 1.00 72.44 165 GLY A C 1
ATOM 1332 O O . GLY A 1 165 ? -22.295 5.073 0.929 1.00 72.44 165 GLY A O 1
ATOM 1333 N N . LEU A 1 166 ? -23.378 7.034 0.996 1.00 71.12 166 LEU A N 1
ATOM 1334 C CA . LEU A 1 166 ? -23.798 7.046 -0.407 1.00 71.12 166 LEU A CA 1
ATOM 1335 C C . LEU A 1 166 ? -22.610 7.300 -1.335 1.00 71.12 166 LEU A C 1
ATOM 1337 O O . LEU A 1 166 ? -22.515 6.657 -2.374 1.00 71.12 166 LEU A O 1
ATOM 1341 N N . LEU A 1 167 ? -21.689 8.184 -0.937 1.00 73.69 167 LEU A N 1
ATOM 1342 C CA . LEU A 1 167 ? -20.445 8.428 -1.668 1.00 73.69 167 LEU A CA 1
ATOM 1343 C C . LEU A 1 167 ? -19.580 7.161 -1.725 1.00 73.69 167 LEU A C 1
ATOM 1345 O O . LEU A 1 167 ? -19.051 6.827 -2.775 1.00 73.69 167 LEU A O 1
ATOM 1349 N N . TYR A 1 168 ? -19.501 6.418 -0.620 1.00 73.06 168 TYR A N 1
ATOM 1350 C CA . TYR A 1 168 ? -18.803 5.137 -0.567 1.00 73.06 168 TYR A CA 1
ATOM 1351 C C . TYR A 1 168 ? -19.436 4.092 -1.492 1.00 73.06 168 TYR A C 1
ATOM 1353 O O . TYR A 1 168 ? -18.734 3.478 -2.289 1.00 73.06 168 TYR A O 1
ATOM 1361 N N . LEU A 1 169 ? -20.765 3.933 -1.455 1.00 73.12 169 LEU A N 1
ATOM 1362 C CA . LEU A 1 169 ? -21.478 3.041 -2.380 1.00 73.12 169 LEU A CA 1
ATOM 1363 C C . LEU A 1 169 ? -21.311 3.467 -3.847 1.00 73.12 169 LEU A C 1
ATOM 1365 O O . LEU A 1 169 ? -21.205 2.608 -4.721 1.00 73.12 169 LEU A O 1
ATOM 1369 N N . ALA A 1 170 ? -21.258 4.773 -4.119 1.00 71.56 170 ALA A N 1
ATOM 1370 C CA . ALA A 1 170 ? -20.996 5.297 -5.454 1.00 71.56 170 ALA A CA 1
ATOM 1371 C C . ALA A 1 170 ? -19.576 4.947 -5.930 1.00 71.56 170 ALA A C 1
ATOM 1373 O O . ALA A 1 170 ? -19.429 4.457 -7.046 1.00 71.56 170 ALA A O 1
ATOM 1374 N N . SER A 1 171 ? -18.560 5.097 -5.074 1.00 71.75 171 SER A N 1
ATOM 1375 C CA . SER A 1 171 ? -17.179 4.697 -5.379 1.00 71.75 171 SER A CA 1
ATOM 1376 C C . SER A 1 171 ? -17.038 3.191 -5.631 1.00 71.75 171 SER A C 1
ATOM 1378 O O . SER A 1 171 ? -16.284 2.784 -6.513 1.00 71.75 171 SER A O 1
ATOM 1380 N N . LEU A 1 172 ? -17.788 2.352 -4.905 1.00 72.75 172 LEU A N 1
ATOM 1381 C CA . LEU A 1 172 ? -17.830 0.904 -5.152 1.00 72.75 172 LEU A CA 1
ATOM 1382 C C . LEU A 1 172 ? -18.429 0.565 -6.524 1.00 72.75 172 LEU A C 1
ATOM 1384 O O . LEU A 1 172 ? -18.009 -0.397 -7.154 1.00 72.75 172 LEU A O 1
ATOM 1388 N N . SER A 1 173 ? -19.418 1.340 -6.976 1.00 76.62 173 SER A N 1
ATOM 1389 C CA . SER A 1 173 ? -20.108 1.120 -8.251 1.00 76.62 173 SER A CA 1
ATOM 1390 C C . SER A 1 173 ? -19.319 1.597 -9.470 1.00 76.62 173 SER A C 1
ATOM 1392 O O . SER A 1 173 ? -19.606 1.143 -10.575 1.00 76.62 173 SER A O 1
ATOM 1394 N N . SER A 1 174 ? -18.421 2.568 -9.308 1.00 68.31 174 SER A N 1
ATOM 1395 C CA . SER A 1 174 ? -17.680 3.183 -10.415 1.00 68.31 174 SER A CA 1
ATOM 1396 C C . SER A 1 174 ? -16.366 2.478 -10.760 1.00 68.31 174 SER A C 1
ATOM 1398 O O . SER A 1 174 ? -15.695 2.908 -11.696 1.00 68.31 174 SER A O 1
ATOM 1400 N N . SER A 1 175 ? -15.981 1.462 -9.982 1.00 57.59 175 SER A N 1
ATOM 1401 C CA . SER A 1 175 ? -14.749 0.677 -10.168 1.00 57.59 175 SER A CA 1
ATOM 1402 C C . SER A 1 175 ? -15.045 -0.605 -10.937 1.00 57.59 175 SER A C 1
ATOM 1404 O O . SER A 1 175 ? -14.198 -0.993 -11.767 1.00 57.59 175 SER A O 1
#